Protein AF-A0A4Y2CSZ2-F1 (afdb_monomer_lite)

pLDDT: mean 73.92, std 18.55, range [36.75, 96.88]

Organism: Araneus ventricosus (NCBI:txid182803)

Sequence (122 aa):
MCRVAVKWPSPNKKSGFSSQNEIWKNKLHGIRRVSAMYSNYQFMMRDPNAPKVSKALYVRFGRQFLGEDTPAEFLIGSQPELDSNRINIVRRVFRRAQRIARSKNRRSVIDSDVLLAMPPQT

Radius of gyration: 20.26 Å; chains: 1; bounding box: 27×70×51 Å

Secondary structure (DSSP, 8-state):
-------PPP---TTSHHHHHHHHHHHHHHHHHHHHHHHHHHHH---TTSPBPPHHHHHHHHHHHHTTTS-GGG--SS-----HHHHHHHHHHHHHHHHHHHHTT-SB--HHHHHHHSPP--

Structure (mmCIF, N/CA/C/O backbone):
data_AF-A0A4Y2CSZ2-F1
#
_entry.id   AF-A0A4Y2CSZ2-F1
#
loop_
_atom_site.group_PDB
_atom_site.id
_atom_site.type_symbol
_atom_site.label_atom_id
_atom_site.label_alt_id
_atom_site.label_comp_id
_atom_site.label_asym_id
_atom_site.label_entity_id
_atom_site.label_seq_id
_atom_site.pdbx_PDB_ins_code
_atom_site.Cartn_x
_atom_site.Cartn_y
_atom_site.Cartn_z
_atom_site.occupancy
_atom_site.B_iso_or_equiv
_atom_site.auth_seq_id
_atom_site.auth_comp_id
_atom_site.auth_asym_id
_atom_site.auth_atom_id
_atom_site.pdbx_PDB_model_num
ATOM 1 N N . MET A 1 1 ? 3.735 -54.822 -14.404 1.00 44.03 1 MET A N 1
ATOM 2 C CA . MET A 1 1 ? 3.838 -53.396 -14.017 1.00 44.03 1 MET A CA 1
ATOM 3 C C . MET A 1 1 ? 4.739 -52.689 -15.025 1.00 44.03 1 MET A C 1
ATOM 5 O O . MET A 1 1 ? 5.938 -52.930 -15.020 1.00 44.03 1 MET A O 1
ATOM 9 N N . CYS A 1 2 ? 4.176 -51.905 -15.947 1.00 38.69 2 CYS A N 1
ATOM 10 C CA . CYS A 1 2 ? 4.924 -51.269 -17.039 1.00 38.69 2 CYS A CA 1
ATOM 11 C C . CYS A 1 2 ? 5.399 -49.865 -16.625 1.00 38.69 2 CYS A C 1
ATOM 13 O O . CYS A 1 2 ? 4.578 -49.009 -16.305 1.00 38.69 2 CYS A O 1
ATOM 15 N N . ARG A 1 3 ? 6.717 -49.619 -16.631 1.00 44.12 3 ARG A N 1
ATOM 16 C CA . ARG A 1 3 ? 7.296 -48.272 -16.487 1.00 44.12 3 ARG A CA 1
ATOM 17 C C . ARG A 1 3 ? 7.237 -47.566 -17.842 1.00 44.12 3 ARG A C 1
ATOM 19 O O . ARG A 1 3 ? 7.928 -47.969 -18.772 1.00 44.12 3 ARG A O 1
ATOM 26 N N . VAL A 1 4 ? 6.424 -46.519 -17.951 1.00 44.00 4 VAL A N 1
ATOM 27 C CA . VAL A 1 4 ? 6.397 -45.636 -19.124 1.00 44.00 4 VAL A CA 1
ATOM 28 C C . VAL A 1 4 ? 7.619 -44.719 -19.048 1.00 44.00 4 VAL A C 1
ATOM 30 O O . VAL A 1 4 ? 7.715 -43.871 -18.163 1.00 44.00 4 VAL A O 1
ATOM 33 N N . ALA A 1 5 ? 8.583 -44.917 -19.947 1.00 46.94 5 ALA A N 1
ATOM 34 C CA . ALA A 1 5 ? 9.736 -44.038 -20.080 1.00 46.94 5 ALA A CA 1
ATOM 35 C C . ALA A 1 5 ? 9.294 -42.718 -20.731 1.00 46.94 5 ALA A C 1
ATOM 37 O O . ALA A 1 5 ? 8.952 -42.677 -21.912 1.00 46.94 5 ALA A O 1
ATOM 38 N N . VAL A 1 6 ? 9.293 -41.632 -19.955 1.00 45.38 6 VAL A N 1
ATOM 39 C CA . VAL A 1 6 ? 9.046 -40.281 -20.468 1.00 45.38 6 VAL A CA 1
ATOM 40 C C . VAL A 1 6 ? 10.280 -39.848 -21.258 1.00 45.38 6 VAL A C 1
ATOM 42 O O . VAL A 1 6 ? 11.333 -39.554 -20.691 1.00 45.38 6 VAL A O 1
ATOM 45 N N . LYS A 1 7 ? 10.168 -39.857 -22.587 1.00 40.56 7 LYS A N 1
ATOM 46 C CA . LYS A 1 7 ? 11.204 -39.358 -23.492 1.00 40.56 7 LYS A CA 1
ATOM 47 C C . LYS A 1 7 ? 11.228 -37.832 -23.406 1.00 40.56 7 LYS A C 1
ATOM 49 O O . LYS A 1 7 ? 10.326 -37.167 -23.908 1.00 40.56 7 LYS A O 1
ATOM 54 N N . TRP A 1 8 ? 12.251 -37.285 -22.756 1.00 36.75 8 TRP A N 1
ATOM 55 C CA . TRP A 1 8 ? 12.486 -35.843 -22.722 1.00 36.75 8 TRP A CA 1
ATOM 56 C C . TRP A 1 8 ? 12.784 -35.325 -24.138 1.00 36.75 8 TRP A C 1
ATOM 58 O O . TRP A 1 8 ? 13.622 -35.913 -24.831 1.00 36.75 8 TRP A O 1
ATOM 68 N N . PRO A 1 9 ? 12.129 -34.245 -24.598 1.00 40.00 9 PRO A N 1
ATOM 69 C CA . PRO A 1 9 ? 12.468 -33.637 -25.875 1.00 40.00 9 PRO A CA 1
ATOM 70 C C . PRO A 1 9 ? 13.874 -33.024 -25.806 1.00 40.00 9 PRO A C 1
ATOM 72 O O . PRO A 1 9 ? 14.203 -32.270 -24.891 1.00 40.00 9 PRO A O 1
ATOM 75 N N . SER A 1 10 ? 14.705 -33.372 -26.789 1.00 40.56 10 SER A N 1
ATOM 76 C CA . SER A 1 10 ? 16.046 -32.812 -26.974 1.00 40.56 10 SER A CA 1
ATOM 77 C C . SER A 1 10 ? 15.942 -31.312 -27.294 1.00 40.56 10 SER A C 1
ATOM 79 O O . SER A 1 10 ? 15.157 -30.941 -28.174 1.00 40.56 10 SER A O 1
ATOM 81 N N . PRO A 1 11 ? 16.688 -30.426 -26.608 1.00 45.94 11 PRO A N 1
ATOM 82 C CA . PRO A 1 11 ? 16.551 -28.993 -26.795 1.00 45.94 11 PRO A CA 1
ATOM 83 C C . PRO A 1 11 ? 17.312 -28.573 -28.052 1.00 45.94 11 PRO A C 1
ATOM 85 O O . PRO A 1 11 ? 18.488 -28.224 -27.997 1.00 45.94 11 PRO A O 1
ATOM 88 N N . ASN A 1 12 ? 16.638 -28.577 -29.200 1.00 45.53 12 ASN A N 1
ATOM 89 C CA . ASN A 1 12 ? 17.162 -27.912 -30.384 1.00 45.53 12 ASN A CA 1
ATOM 90 C C . ASN A 1 12 ? 16.079 -27.073 -31.065 1.00 45.53 12 ASN A C 1
ATOM 92 O O . ASN A 1 12 ? 15.286 -27.587 -31.849 1.00 45.53 12 ASN A O 1
ATOM 96 N N . LYS A 1 13 ? 16.046 -25.782 -30.706 1.00 43.28 13 LYS A N 1
ATOM 97 C CA . LYS A 1 13 ? 15.665 -24.628 -31.544 1.00 43.28 13 LYS A CA 1
ATOM 98 C C . LYS A 1 13 ? 15.874 -23.341 -30.734 1.00 43.28 13 LYS A C 1
ATOM 100 O O . LYS A 1 13 ? 15.038 -22.908 -29.945 1.00 43.28 13 LYS A O 1
ATOM 105 N N . LYS A 1 14 ? 17.068 -22.768 -30.903 1.00 48.38 14 LYS A N 1
ATOM 106 C CA . LYS A 1 14 ? 17.504 -21.478 -30.359 1.00 48.38 14 LYS A CA 1
ATOM 107 C C . LYS A 1 14 ? 16.887 -20.342 -31.187 1.00 48.38 14 LYS A C 1
ATOM 109 O O . LYS A 1 14 ? 17.457 -19.981 -32.205 1.00 48.38 14 LYS A O 1
ATOM 114 N N . SER A 1 15 ? 15.749 -19.792 -30.767 1.00 45.97 15 SER A N 1
ATOM 115 C CA . SER A 1 15 ? 15.350 -18.418 -31.152 1.00 45.97 15 SER A CA 1
ATOM 116 C C . SER A 1 15 ? 14.159 -17.844 -30.368 1.00 45.97 15 SER A C 1
ATOM 118 O O . SER A 1 15 ? 13.998 -16.633 -30.359 1.00 45.97 15 SER A O 1
ATOM 120 N N . GLY A 1 16 ? 13.373 -18.657 -29.644 1.00 43.66 16 GLY A N 1
ATOM 121 C CA . GLY A 1 16 ? 12.238 -18.176 -28.823 1.00 43.66 16 GLY A CA 1
ATOM 122 C C . GLY A 1 16 ? 12.377 -18.347 -27.299 1.00 43.66 16 GLY A C 1
ATOM 123 O O . GLY A 1 16 ? 11.533 -17.880 -26.546 1.00 43.66 16 GLY A O 1
ATOM 124 N N . PHE A 1 17 ? 13.433 -19.020 -26.826 1.00 42.59 17 PHE A N 1
ATOM 125 C CA . PHE A 1 17 ? 13.622 -19.380 -25.406 1.00 42.59 17 PHE A CA 1
ATOM 126 C C . PHE A 1 17 ? 14.407 -18.336 -24.586 1.00 42.59 17 PHE A C 1
ATOM 128 O O . PHE A 1 17 ? 14.436 -18.401 -23.357 1.00 42.59 17 PHE A O 1
ATOM 135 N N . SER A 1 18 ? 15.071 -17.391 -25.262 1.00 50.84 18 SER A N 1
ATOM 136 C CA . SER A 1 18 ? 15.941 -16.392 -24.624 1.00 50.84 18 SER A CA 1
ATOM 137 C C . SER A 1 18 ? 15.132 -15.328 -23.883 1.00 50.84 18 SER A C 1
ATOM 139 O O . SER A 1 18 ? 15.415 -15.051 -22.719 1.00 50.84 18 SER A O 1
ATOM 141 N N . SER A 1 19 ? 14.066 -14.817 -24.511 1.00 54.75 19 SER A N 1
ATOM 142 C CA . SER A 1 19 ? 13.235 -13.746 -23.950 1.00 54.75 19 SER A CA 1
ATOM 143 C C . SER A 1 19 ? 12.484 -14.194 -22.699 1.00 54.75 19 SER A C 1
ATOM 145 O O . SER A 1 19 ? 12.527 -13.510 -21.683 1.00 54.75 19 SER A O 1
ATOM 147 N N . GLN A 1 20 ? 11.865 -15.381 -22.707 1.00 55.47 20 GLN A N 1
ATOM 148 C CA . GLN A 1 20 ? 11.173 -15.897 -21.522 1.00 55.47 20 GLN A CA 1
ATOM 149 C C . GLN A 1 20 ? 12.140 -16.090 -20.349 1.00 55.47 20 GLN A C 1
ATOM 151 O O . GLN A 1 20 ? 11.854 -15.624 -19.249 1.00 55.47 20 GLN A O 1
ATOM 156 N N . ASN A 1 21 ? 13.308 -16.705 -20.562 1.00 59.34 21 ASN A N 1
ATOM 157 C CA . ASN A 1 21 ? 14.299 -16.890 -19.497 1.00 59.34 21 ASN A CA 1
ATOM 158 C C . ASN A 1 21 ? 14.813 -15.562 -18.921 1.00 59.34 21 ASN A C 1
ATOM 160 O O . ASN A 1 21 ? 15.027 -15.472 -17.711 1.00 59.34 21 ASN A O 1
ATOM 164 N N . GLU A 1 22 ? 14.997 -14.532 -19.745 1.00 55.19 22 GLU A N 1
ATOM 165 C CA . GLU A 1 22 ? 15.343 -13.186 -19.275 1.00 55.19 22 GLU A CA 1
ATOM 166 C C . GLU A 1 22 ? 14.197 -12.531 -18.503 1.00 55.19 22 GLU A C 1
ATOM 168 O O . GLU A 1 22 ? 14.433 -11.976 -17.432 1.00 55.19 22 GLU A O 1
ATOM 173 N N . ILE A 1 23 ? 12.951 -12.672 -18.959 1.00 59.19 23 ILE A N 1
ATOM 174 C CA . ILE A 1 23 ? 11.762 -12.176 -18.250 1.00 59.19 23 ILE A CA 1
ATOM 175 C C . ILE A 1 23 ? 11.648 -12.827 -16.865 1.00 59.19 23 ILE A C 1
ATOM 177 O O . ILE A 1 23 ? 11.466 -12.125 -15.868 1.00 59.19 23 ILE A O 1
ATOM 181 N N . TRP A 1 24 ? 11.816 -14.150 -16.764 1.00 58.47 24 TRP A N 1
ATOM 182 C CA . TRP A 1 24 ? 11.797 -14.865 -15.483 1.00 58.47 24 TRP A CA 1
ATOM 183 C C . TRP A 1 24 ? 12.939 -14.422 -14.561 1.00 58.47 24 TRP A C 1
ATOM 185 O O . TRP A 1 24 ? 12.704 -14.166 -13.377 1.00 58.47 24 TRP A O 1
ATOM 195 N N . LYS A 1 25 ? 14.160 -14.266 -15.088 1.00 58.53 25 LYS A N 1
ATOM 196 C CA . LYS A 1 25 ? 15.314 -13.764 -14.323 1.00 58.53 25 LYS A CA 1
ATOM 197 C C . LYS A 1 25 ? 15.091 -12.334 -13.830 1.00 58.53 25 LYS A C 1
ATOM 199 O O . LYS A 1 25 ? 15.283 -12.076 -12.644 1.00 58.53 25 LYS A O 1
ATOM 204 N N . ASN A 1 26 ? 14.626 -11.432 -14.689 1.00 59.91 26 ASN A N 1
ATOM 205 C CA . ASN A 1 26 ? 14.360 -10.033 -14.346 1.00 59.91 26 ASN A CA 1
ATOM 206 C C . ASN A 1 26 ? 13.244 -9.916 -13.298 1.00 59.91 26 ASN A C 1
ATOM 208 O O . ASN A 1 26 ? 13.380 -9.180 -12.319 1.00 59.91 26 ASN A O 1
ATOM 212 N N . LYS A 1 27 ? 12.186 -10.726 -13.426 1.00 59.69 27 LYS A N 1
ATOM 213 C CA . LYS A 1 27 ? 11.096 -10.808 -12.444 1.00 59.69 27 LYS A CA 1
ATOM 214 C C . LYS A 1 27 ? 11.590 -11.306 -11.082 1.00 59.69 27 LYS A C 1
ATOM 216 O O . LYS A 1 27 ? 11.237 -10.735 -10.050 1.00 59.69 27 LYS A O 1
ATOM 221 N N . LEU A 1 28 ? 12.452 -12.326 -11.064 1.00 61.91 28 LEU A N 1
ATOM 222 C CA . LEU A 1 28 ? 13.092 -12.826 -9.841 1.00 61.91 28 LEU A CA 1
ATOM 223 C C . LEU A 1 28 ? 14.047 -11.798 -9.218 1.00 61.91 28 LEU A C 1
ATOM 225 O O . LEU A 1 28 ? 14.095 -11.678 -7.991 1.00 61.91 28 LEU A O 1
ATOM 229 N N . HIS A 1 29 ? 14.780 -11.038 -10.034 1.00 67.12 29 HIS A N 1
ATOM 230 C CA . HIS A 1 29 ? 15.671 -9.978 -9.564 1.00 67.12 29 HIS A CA 1
ATOM 231 C C . HIS A 1 29 ? 14.910 -8.837 -8.880 1.00 67.12 29 HIS A C 1
ATOM 233 O O . HIS A 1 29 ? 15.317 -8.434 -7.789 1.00 67.12 29 HIS A O 1
ATOM 239 N N . GLY A 1 30 ? 13.785 -8.382 -9.441 1.00 65.88 30 GLY A N 1
ATOM 240 C CA . GLY A 1 30 ? 12.933 -7.375 -8.795 1.00 65.88 30 GLY A CA 1
ATOM 241 C C . GLY A 1 30 ? 12.356 -7.861 -7.459 1.00 65.88 30 GLY A C 1
ATOM 242 O O . GLY A 1 30 ? 12.528 -7.237 -6.410 1.00 65.88 30 GLY A O 1
ATOM 243 N N . ILE A 1 31 ? 11.797 -9.081 -7.436 1.00 67.94 31 ILE A N 1
ATOM 244 C CA . ILE A 1 31 ? 11.290 -9.697 -6.194 1.00 67.94 31 ILE A CA 1
ATOM 245 C C . ILE A 1 31 ? 12.381 -9.757 -5.117 1.00 67.94 31 ILE A C 1
ATOM 247 O O . ILE A 1 31 ? 12.126 -9.415 -3.959 1.00 67.94 31 ILE A O 1
ATOM 251 N N . ARG A 1 32 ? 13.601 -10.172 -5.478 1.00 74.31 32 ARG A N 1
ATOM 252 C CA . ARG A 1 32 ? 14.739 -10.223 -4.549 1.00 74.31 32 ARG A CA 1
ATOM 253 C C . ARG A 1 32 ? 15.109 -8.838 -4.020 1.00 74.31 32 ARG A C 1
ATOM 255 O O . ARG A 1 32 ? 15.355 -8.707 -2.821 1.00 74.31 32 ARG A O 1
ATOM 262 N N . ARG A 1 33 ? 15.097 -7.816 -4.877 1.00 76.00 33 ARG A N 1
ATOM 263 C CA . ARG A 1 33 ? 15.467 -6.440 -4.529 1.00 76.00 33 ARG A CA 1
ATOM 264 C C . ARG A 1 33 ? 14.477 -5.815 -3.539 1.00 76.00 33 ARG A C 1
ATOM 266 O O . ARG A 1 33 ? 14.881 -5.409 -2.449 1.00 76.00 33 ARG A O 1
ATOM 273 N N . VAL A 1 34 ? 13.175 -5.849 -3.829 1.00 80.69 34 VAL A N 1
ATOM 274 C CA . VAL A 1 34 ? 12.141 -5.315 -2.916 1.00 80.69 34 VAL A CA 1
ATOM 275 C C . VAL A 1 34 ? 12.009 -6.168 -1.650 1.00 80.69 34 VAL A C 1
ATOM 277 O O . VAL A 1 34 ? 11.784 -5.644 -0.557 1.00 80.69 34 VAL A O 1
ATOM 280 N N . SER A 1 35 ? 12.218 -7.484 -1.746 1.00 83.69 35 SER A N 1
ATOM 281 C CA . SER A 1 35 ? 12.286 -8.346 -0.561 1.00 83.69 35 SER A CA 1
ATOM 282 C C . SER A 1 35 ? 13.441 -7.958 0.370 1.00 83.69 35 SER A C 1
ATOM 284 O O . SER A 1 35 ? 13.269 -8.023 1.586 1.00 83.69 35 SER A O 1
ATOM 286 N N . ALA A 1 36 ? 14.603 -7.567 -0.160 1.00 83.88 36 ALA A N 1
ATOM 287 C CA . ALA A 1 36 ? 15.718 -7.086 0.658 1.00 83.88 36 ALA A CA 1
ATOM 288 C C . ALA A 1 36 ? 15.382 -5.745 1.334 1.00 83.88 36 ALA A C 1
ATOM 290 O O . ALA A 1 36 ? 15.666 -5.555 2.520 1.00 83.88 36 ALA A O 1
ATOM 291 N N . MET A 1 37 ? 14.688 -4.850 0.620 1.00 85.06 37 MET A N 1
ATOM 292 C CA . MET A 1 37 ? 14.176 -3.599 1.192 1.00 85.06 37 MET A CA 1
ATOM 293 C C . MET A 1 37 ? 13.212 -3.844 2.358 1.00 85.06 37 MET A C 1
ATOM 295 O O . MET A 1 37 ? 13.290 -3.138 3.361 1.00 85.06 37 MET A O 1
ATOM 299 N N . TYR A 1 38 ? 12.343 -4.858 2.266 1.00 86.38 38 TYR A N 1
ATOM 300 C CA . TYR A 1 38 ? 11.435 -5.222 3.357 1.00 86.38 38 TYR A CA 1
ATOM 301 C C . TYR A 1 38 ? 12.188 -5.623 4.631 1.00 86.38 38 TYR A C 1
ATOM 303 O O . TYR A 1 38 ? 11.842 -5.154 5.714 1.00 86.38 38 TYR A O 1
ATOM 311 N N . SER A 1 39 ? 13.230 -6.453 4.519 1.00 85.94 39 SER A N 1
ATOM 312 C CA . SER A 1 39 ? 14.040 -6.852 5.677 1.00 85.94 39 SER A CA 1
ATOM 313 C C . SER A 1 39 ? 14.697 -5.643 6.350 1.00 85.94 39 SER A C 1
ATOM 315 O O . SER A 1 39 ? 14.653 -5.514 7.573 1.00 85.94 39 SER A O 1
ATOM 317 N N . ASN A 1 40 ? 15.236 -4.714 5.554 1.00 84.56 40 ASN A N 1
ATOM 318 C CA . ASN A 1 40 ? 15.796 -3.458 6.056 1.00 84.56 40 ASN A CA 1
ATOM 319 C C . ASN A 1 40 ? 14.717 -2.587 6.731 1.00 84.56 40 ASN A C 1
ATOM 321 O O . ASN A 1 40 ? 14.924 -2.080 7.831 1.00 84.56 40 ASN A O 1
ATOM 325 N N . TYR A 1 41 ? 13.538 -2.471 6.117 1.00 83.94 41 TYR A N 1
ATOM 326 C CA . TYR A 1 41 ? 12.403 -1.747 6.685 1.00 83.94 41 TYR A CA 1
ATOM 327 C C . TYR A 1 41 ? 11.966 -2.326 8.040 1.00 83.94 41 TYR A C 1
ATOM 329 O O . TYR A 1 41 ? 11.806 -1.565 8.989 1.00 83.94 41 TYR A O 1
ATOM 337 N N . GLN A 1 42 ? 11.829 -3.649 8.165 1.00 83.62 42 GLN A N 1
ATOM 338 C CA . GLN A 1 42 ? 11.479 -4.300 9.434 1.00 83.62 42 GLN A CA 1
ATOM 339 C C . GLN A 1 42 ? 12.529 -4.040 10.520 1.00 83.62 42 GLN A C 1
ATOM 341 O O . GLN A 1 42 ? 12.171 -3.706 11.644 1.00 83.62 42 GLN A O 1
ATOM 346 N N . PHE A 1 43 ? 13.820 -4.118 10.181 1.00 77.81 43 PHE A N 1
ATOM 347 C CA . PHE A 1 43 ? 14.900 -3.826 11.127 1.00 77.81 43 PHE A CA 1
ATOM 348 C C . PHE A 1 43 ? 14.853 -2.386 11.659 1.00 77.81 43 PHE A C 1
ATOM 350 O O . PHE A 1 43 ? 15.130 -2.156 12.836 1.00 77.81 43 PHE A O 1
ATOM 357 N N . MET A 1 44 ? 14.494 -1.419 10.809 1.00 75.56 44 MET A N 1
ATOM 358 C CA . MET A 1 44 ? 14.355 -0.015 11.206 1.00 75.56 44 MET A CA 1
ATOM 359 C C . MET A 1 44 ? 13.088 0.255 12.032 1.00 75.56 44 MET A C 1
ATOM 361 O O . MET A 1 44 ? 13.055 1.207 12.808 1.00 75.56 44 MET A O 1
ATOM 365 N N . MET A 1 45 ? 12.042 -0.555 11.868 1.00 73.19 45 MET A N 1
ATOM 366 C CA . MET A 1 45 ? 10.744 -0.374 12.522 1.00 73.19 45 MET A CA 1
ATOM 367 C C . MET A 1 45 ? 10.637 -1.287 13.747 1.00 73.19 45 MET A C 1
ATOM 369 O O . MET A 1 45 ? 9.869 -2.243 13.764 1.00 73.19 45 MET A O 1
ATOM 373 N N . ARG A 1 46 ? 11.435 -0.978 14.776 1.00 69.62 46 ARG A N 1
ATOM 374 C CA . ARG A 1 46 ? 11.565 -1.786 16.002 1.00 69.62 46 ARG A CA 1
ATOM 375 C C . ARG A 1 46 ? 10.421 -1.658 17.004 1.00 69.62 46 ARG A C 1
ATOM 377 O O . ARG A 1 46 ? 10.464 -2.353 18.009 1.00 69.62 46 ARG A O 1
ATOM 384 N N . ASP A 1 47 ? 9.446 -0.780 16.782 1.00 80.25 47 ASP A N 1
ATOM 385 C CA . ASP A 1 47 ? 8.329 -0.617 17.717 1.00 80.25 47 ASP A CA 1
ATOM 386 C C . ASP A 1 47 ? 7.450 -1.885 17.713 1.00 80.25 47 ASP A C 1
ATOM 388 O O . ASP A 1 47 ? 6.750 -2.130 16.724 1.00 80.25 47 ASP A O 1
ATOM 392 N N . PRO A 1 48 ? 7.457 -2.696 18.790 1.00 79.06 48 PRO A N 1
ATOM 393 C CA . PRO A 1 48 ? 6.677 -3.929 18.845 1.00 79.06 48 PRO A CA 1
ATOM 394 C C . PRO A 1 48 ? 5.165 -3.666 18.914 1.00 79.06 48 PRO A C 1
ATOM 396 O O . PRO A 1 48 ? 4.378 -4.564 18.610 1.00 79.06 48 PRO A O 1
ATOM 399 N N . ASN A 1 49 ? 4.756 -2.446 19.279 1.00 83.75 49 ASN A N 1
ATOM 400 C CA . ASN A 1 49 ? 3.359 -2.031 19.366 1.00 83.75 49 ASN A CA 1
ATOM 401 C C . ASN A 1 49 ? 2.849 -1.404 18.061 1.00 83.75 49 ASN A C 1
ATOM 403 O O . ASN A 1 49 ? 1.651 -1.135 17.927 1.00 83.75 49 ASN A O 1
ATOM 407 N N . ALA A 1 50 ? 3.725 -1.170 17.079 1.00 86.69 50 ALA A N 1
ATOM 408 C CA . ALA A 1 50 ? 3.307 -0.669 15.782 1.00 86.69 50 ALA A CA 1
ATOM 409 C C . ALA A 1 50 ? 2.532 -1.749 15.000 1.00 86.69 50 ALA A C 1
ATOM 411 O O . ALA A 1 50 ? 2.900 -2.928 15.023 1.00 86.69 50 ALA A O 1
ATOM 412 N N . PRO A 1 51 ? 1.484 -1.371 14.241 1.00 93.69 51 PRO A N 1
ATOM 413 C CA . PRO A 1 51 ? 0.790 -2.312 13.370 1.00 93.69 51 PRO A CA 1
ATOM 414 C C . PRO A 1 51 ? 1.754 -2.994 12.394 1.00 93.69 51 PRO A C 1
ATOM 416 O O . PRO A 1 51 ? 2.560 -2.338 11.730 1.00 93.69 51 PRO A O 1
ATOM 419 N N . LYS A 1 52 ? 1.672 -4.321 12.279 1.00 93.44 52 LYS A N 1
ATOM 420 C CA . LYS A 1 52 ? 2.575 -5.106 11.428 1.00 93.44 52 LYS A CA 1
ATOM 421 C C . LYS A 1 52 ? 2.286 -4.861 9.946 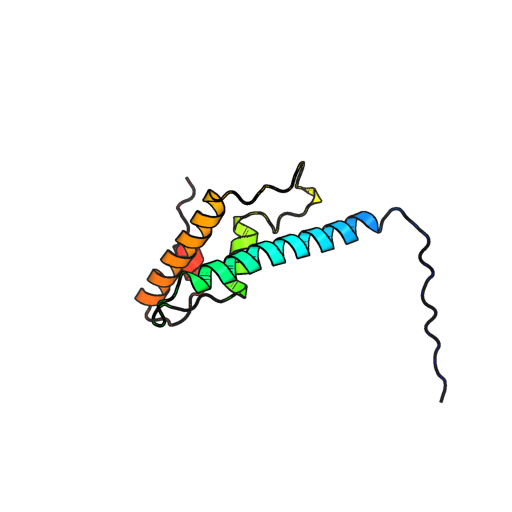1.00 93.44 52 LYS A C 1
ATOM 423 O O . LYS A 1 52 ? 1.135 -4.918 9.515 1.00 93.44 52 LYS A O 1
ATOM 428 N N . VAL A 1 53 ? 3.341 -4.652 9.160 1.00 93.62 53 VAL A N 1
ATOM 429 C CA . VAL A 1 53 ? 3.290 -4.655 7.689 1.00 93.62 53 VAL A CA 1
ATOM 430 C C . VAL A 1 53 ? 3.715 -6.034 7.212 1.00 93.62 53 VAL A C 1
ATOM 432 O O . VAL A 1 53 ? 4.810 -6.476 7.544 1.00 93.62 53 VAL A O 1
ATOM 435 N N . SER A 1 54 ? 2.875 -6.723 6.439 1.00 93.50 54 SER A N 1
ATOM 436 C CA . SER A 1 54 ? 3.244 -8.033 5.901 1.00 93.50 54 SER A CA 1
ATOM 437 C C . SER A 1 54 ? 4.242 -7.903 4.746 1.00 93.50 54 SER A C 1
ATOM 439 O O . SER A 1 54 ? 4.185 -6.962 3.949 1.00 93.50 54 SER A O 1
ATOM 441 N N . LYS A 1 55 ? 5.129 -8.896 4.608 1.00 92.06 55 LYS A N 1
ATOM 442 C CA . LYS A 1 55 ? 6.078 -8.973 3.487 1.00 92.06 55 LYS A CA 1
ATOM 443 C C . LYS A 1 55 ? 5.368 -8.945 2.137 1.00 92.06 55 LYS A C 1
ATOM 445 O O . LYS A 1 55 ? 5.812 -8.254 1.228 1.00 92.06 55 LYS A O 1
ATOM 450 N N . ALA A 1 56 ? 4.259 -9.673 2.018 1.00 89.62 56 ALA A N 1
ATOM 451 C CA . ALA A 1 56 ? 3.477 -9.726 0.789 1.00 89.62 56 ALA A CA 1
ATOM 452 C C . ALA A 1 56 ? 2.941 -8.341 0.402 1.00 89.62 56 ALA A C 1
ATOM 454 O O . ALA A 1 56 ? 3.106 -7.933 -0.742 1.00 89.62 56 ALA A O 1
ATOM 455 N N . LEU A 1 57 ? 2.371 -7.596 1.356 1.00 92.38 57 LEU A N 1
ATOM 456 C CA . LEU A 1 57 ? 1.876 -6.241 1.114 1.00 92.38 57 LEU A CA 1
ATOM 457 C C . LEU A 1 57 ? 3.007 -5.300 0.680 1.00 92.38 57 LEU A C 1
ATOM 459 O O . LEU A 1 57 ? 2.871 -4.596 -0.318 1.00 92.38 57 LEU A O 1
ATOM 463 N N . TYR A 1 58 ? 4.139 -5.335 1.388 1.00 91.12 58 TYR A N 1
ATOM 464 C CA . TYR A 1 58 ? 5.300 -4.508 1.063 1.00 91.12 58 TYR A CA 1
ATOM 465 C C . TYR A 1 58 ? 5.863 -4.813 -0.325 1.00 91.12 58 TYR A C 1
ATOM 467 O O . TYR A 1 58 ? 6.154 -3.895 -1.085 1.00 91.12 58 TYR A O 1
ATOM 475 N N . VAL A 1 59 ? 6.001 -6.096 -0.672 1.00 87.75 59 VAL A N 1
ATOM 476 C CA . VAL A 1 59 ? 6.538 -6.513 -1.972 1.00 87.75 59 VAL A CA 1
ATOM 477 C C . VAL A 1 59 ? 5.578 -6.166 -3.103 1.00 87.75 59 VAL A C 1
ATOM 479 O O . VAL A 1 59 ? 6.030 -5.616 -4.100 1.00 87.75 59 VAL A O 1
ATOM 482 N N . ARG A 1 60 ? 4.271 -6.429 -2.961 1.00 87.94 60 ARG A N 1
ATOM 483 C CA . ARG A 1 60 ? 3.278 -6.062 -3.987 1.00 87.94 60 ARG A CA 1
ATOM 484 C C . ARG A 1 60 ? 3.298 -4.561 -4.254 1.00 87.94 60 ARG A C 1
ATOM 486 O O . ARG A 1 60 ? 3.510 -4.142 -5.384 1.00 87.94 60 ARG A O 1
ATOM 493 N N . PHE A 1 61 ? 3.144 -3.765 -3.199 1.00 88.12 61 PHE A N 1
ATOM 494 C CA . PHE A 1 61 ? 3.083 -2.317 -3.336 1.00 88.12 61 PHE A CA 1
ATOM 495 C C . PHE A 1 61 ? 4.420 -1.727 -3.804 1.00 88.12 61 PHE A C 1
ATOM 497 O O . PHE A 1 61 ? 4.453 -0.882 -4.691 1.00 88.12 61 PHE A O 1
ATOM 504 N N . GLY A 1 62 ? 5.539 -2.194 -3.242 1.00 85.94 62 GLY A N 1
ATOM 505 C CA . GLY A 1 62 ? 6.873 -1.750 -3.634 1.00 85.94 62 GLY A CA 1
ATOM 506 C C . GLY A 1 62 ? 7.158 -2.020 -5.110 1.00 85.94 62 GLY A C 1
ATOM 507 O O . GLY A 1 62 ? 7.659 -1.135 -5.794 1.00 85.94 62 GLY A O 1
ATOM 508 N N . ARG A 1 63 ? 6.780 -3.194 -5.631 1.00 84.19 63 ARG A N 1
ATOM 509 C CA . ARG A 1 63 ? 6.975 -3.527 -7.050 1.00 84.19 63 ARG A CA 1
ATOM 510 C C . ARG A 1 63 ? 6.117 -2.662 -7.971 1.00 84.19 63 ARG A C 1
ATOM 512 O O . ARG A 1 63 ?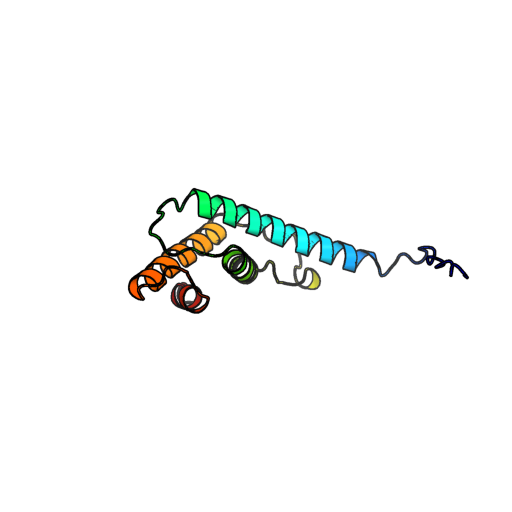 6.649 -2.124 -8.940 1.00 84.19 63 ARG A O 1
ATOM 519 N N . GLN A 1 64 ? 4.848 -2.445 -7.625 1.00 81.94 64 GLN A N 1
ATOM 520 C CA . GLN A 1 64 ? 3.964 -1.546 -8.372 1.00 81.94 64 GLN A CA 1
ATOM 521 C C . GLN A 1 64 ? 4.482 -0.102 -8.370 1.00 81.94 64 GLN A C 1
ATOM 523 O O . GLN A 1 64 ? 4.591 0.518 -9.422 1.00 81.94 64 GLN A O 1
ATOM 528 N N . PHE A 1 65 ? 4.861 0.425 -7.204 1.00 80.56 65 PHE A N 1
ATOM 529 C CA . PHE A 1 65 ? 5.305 1.813 -7.057 1.00 80.56 65 PHE A CA 1
ATOM 530 C C . PHE A 1 65 ? 6.653 2.093 -7.741 1.00 80.56 65 PHE A C 1
ATOM 532 O O . PHE A 1 65 ? 6.881 3.174 -8.286 1.00 80.56 65 PHE A O 1
ATOM 539 N N . LEU A 1 66 ? 7.569 1.124 -7.709 1.00 78.00 66 LEU A N 1
ATOM 540 C CA . LEU A 1 66 ? 8.906 1.269 -8.288 1.00 78.00 66 LEU A CA 1
ATOM 541 C C . LEU A 1 66 ? 8.940 0.950 -9.791 1.00 78.00 66 LEU A C 1
ATOM 543 O O . LEU A 1 66 ? 9.942 1.246 -10.443 1.00 78.00 66 LEU A O 1
ATOM 547 N N . GLY A 1 67 ? 7.845 0.431 -10.356 1.00 71.88 67 GLY A N 1
ATOM 548 C CA . GLY A 1 67 ? 7.781 0.009 -11.756 1.00 71.88 67 GLY A CA 1
ATOM 549 C C . GLY A 1 67 ? 8.490 -1.324 -12.017 1.00 71.88 67 GLY A C 1
ATOM 550 O O . GLY A 1 67 ? 8.881 -1.600 -13.143 1.00 71.88 67 GLY A O 1
ATOM 551 N N . GLU A 1 68 ? 8.667 -2.164 -10.991 1.00 69.56 68 GLU A N 1
ATOM 552 C CA . GLU A 1 68 ? 9.257 -3.508 -11.132 1.00 69.56 68 GLU A CA 1
ATOM 553 C C . GLU A 1 68 ? 8.237 -4.584 -11.557 1.00 69.56 68 GLU A C 1
ATOM 555 O O . GLU A 1 68 ? 8.583 -5.759 -11.723 1.00 69.56 68 GLU A O 1
ATOM 560 N N . ASP A 1 69 ? 6.964 -4.208 -11.688 1.00 64.94 69 ASP A N 1
ATOM 561 C CA . ASP A 1 69 ? 5.937 -5.007 -12.366 1.00 64.94 69 ASP A CA 1
ATOM 562 C C . ASP A 1 69 ? 5.790 -4.646 -13.853 1.00 64.94 6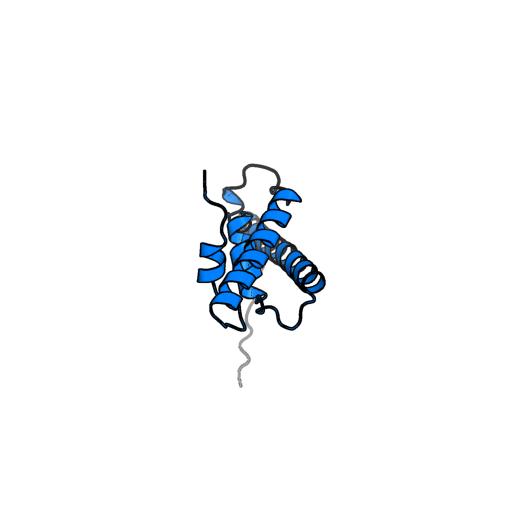9 ASP A C 1
ATOM 564 O O . ASP A 1 69 ? 5.079 -5.346 -14.575 1.00 64.94 69 ASP A O 1
ATOM 568 N N . THR A 1 70 ? 6.486 -3.608 -14.333 1.00 60.53 70 THR A N 1
ATOM 569 C CA . THR A 1 70 ? 6.500 -3.249 -15.754 1.00 60.53 70 THR A CA 1
ATOM 570 C C . THR A 1 70 ? 7.235 -4.340 -16.543 1.00 60.53 70 THR A C 1
ATOM 572 O O . THR A 1 70 ? 8.375 -4.672 -16.195 1.00 60.53 70 THR A O 1
ATOM 575 N N . PRO A 1 71 ? 6.618 -4.931 -17.587 1.00 59.75 71 PRO A N 1
ATOM 576 C CA . PRO A 1 71 ? 7.283 -5.935 -18.406 1.00 59.75 71 PRO A CA 1
ATOM 577 C C . PRO A 1 71 ? 8.577 -5.373 -18.993 1.00 59.75 71 PRO A C 1
ATOM 579 O O . PRO A 1 71 ? 8.614 -4.224 -19.433 1.00 59.75 71 PRO A O 1
ATOM 582 N N . ALA A 1 72 ? 9.630 -6.195 -19.024 1.00 56.66 72 ALA A N 1
ATOM 583 C CA . ALA A 1 72 ? 10.935 -5.799 -19.561 1.00 56.66 72 ALA A CA 1
ATOM 584 C C . ALA A 1 72 ? 10.849 -5.303 -21.017 1.00 56.66 72 ALA A C 1
ATOM 586 O O . ALA A 1 72 ? 11.652 -4.481 -21.432 1.00 56.66 72 ALA A O 1
ATOM 587 N N . GLU A 1 73 ? 9.828 -5.749 -21.748 1.00 50.78 73 GLU A N 1
ATOM 588 C CA . GLU A 1 73 ? 9.492 -5.351 -23.119 1.00 50.78 73 GLU A CA 1
ATOM 589 C C . GLU A 1 73 ? 9.157 -3.852 -23.261 1.00 50.78 73 GLU A C 1
ATOM 591 O O . GLU A 1 73 ? 9.340 -3.288 -24.334 1.00 50.78 73 GLU A O 1
ATOM 596 N N . PHE A 1 74 ? 8.724 -3.190 -22.181 1.00 54.53 74 PHE A N 1
ATOM 597 C CA . PHE A 1 74 ? 8.462 -1.744 -22.142 1.00 54.53 74 PHE A CA 1
ATOM 598 C C . PHE A 1 74 ? 9.600 -0.941 -21.492 1.00 54.53 74 PHE A C 1
ATOM 600 O O . PHE A 1 74 ? 9.538 0.287 -21.436 1.00 54.53 74 PHE A O 1
ATOM 607 N N . LEU A 1 75 ? 10.643 -1.611 -20.993 1.00 55.53 75 LEU A N 1
ATOM 608 C CA . LEU A 1 75 ? 11.835 -0.964 -20.451 1.00 55.53 75 LEU A CA 1
ATOM 609 C C . LEU A 1 75 ? 12.821 -0.720 -21.602 1.00 55.53 75 LEU A C 1
ATOM 611 O O . LEU A 1 75 ? 13.747 -1.496 -21.829 1.00 55.53 75 LEU A O 1
ATOM 615 N N . ILE A 1 76 ? 12.605 0.356 -22.362 1.00 47.66 76 ILE A N 1
ATOM 616 C CA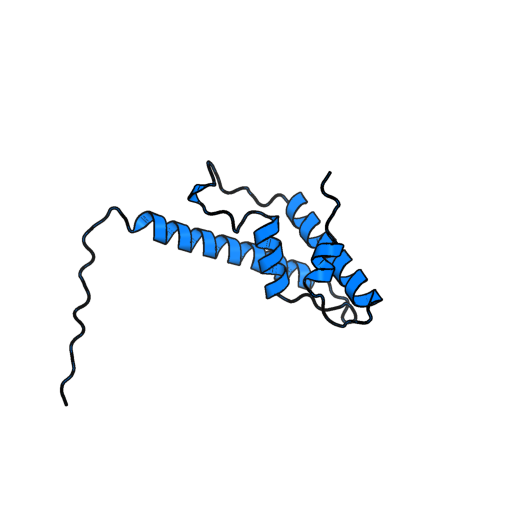 . ILE A 1 76 ? 13.585 0.835 -23.346 1.00 47.66 76 ILE A CA 1
ATOM 617 C C . ILE A 1 76 ? 14.748 1.461 -22.562 1.00 47.66 76 ILE A C 1
ATOM 619 O O . ILE A 1 76 ? 14.658 2.599 -22.106 1.00 47.66 76 ILE A O 1
ATOM 623 N N . GLY A 1 77 ? 15.823 0.693 -22.367 1.00 53.91 77 GLY A N 1
ATOM 624 C CA . GLY A 1 77 ? 17.028 1.109 -21.642 1.00 53.91 77 GLY A CA 1
ATOM 625 C C . GLY A 1 77 ? 17.270 0.357 -20.328 1.00 53.91 77 GLY A C 1
ATOM 626 O O . GLY A 1 77 ? 16.454 -0.451 -19.883 1.00 53.91 77 GLY A O 1
ATOM 627 N N . SER A 1 78 ? 18.441 0.605 -19.731 1.00 54.81 78 SER A N 1
ATOM 628 C CA . SER A 1 78 ? 18.898 0.046 -18.453 1.00 54.81 78 SER A CA 1
ATOM 629 C C . SER A 1 78 ? 17.778 0.061 -17.410 1.00 54.81 78 SER A C 1
ATOM 631 O O . SER A 1 78 ? 17.130 1.091 -17.228 1.00 54.81 78 SER A O 1
ATOM 633 N N . GLN A 1 79 ? 17.552 -1.066 -16.717 1.00 56.94 79 GLN A N 1
ATOM 634 C CA . GLN A 1 79 ? 16.599 -1.138 -15.603 1.00 56.94 79 GLN A CA 1
ATOM 635 C C . GLN A 1 79 ? 16.769 0.092 -14.701 1.00 56.94 79 GLN A C 1
ATOM 637 O O . GLN A 1 79 ? 17.900 0.329 -14.269 1.00 56.94 79 GLN A O 1
ATOM 642 N N . PRO A 1 80 ? 15.697 0.855 -14.405 1.00 57.03 80 PRO A N 1
ATOM 643 C CA . PRO A 1 80 ? 15.824 2.047 -13.588 1.00 57.03 80 PRO A CA 1
ATOM 644 C C . PRO A 1 80 ? 16.443 1.646 -12.255 1.00 57.03 80 PRO A C 1
ATOM 646 O O . PRO A 1 80 ? 15.909 0.805 -11.521 1.00 57.03 80 PRO A O 1
ATOM 649 N N . GLU A 1 81 ? 17.616 2.205 -11.978 1.00 61.69 81 GLU A N 1
ATOM 650 C CA . GLU A 1 81 ? 18.293 1.998 -10.714 1.00 61.69 81 GLU A CA 1
ATOM 651 C C . GLU A 1 81 ? 17.352 2.482 -9.603 1.00 61.69 81 GLU A C 1
ATOM 653 O O . GLU A 1 81 ? 16.659 3.498 -9.747 1.00 61.69 81 GLU A O 1
ATOM 658 N N . LEU A 1 82 ? 17.232 1.709 -8.521 1.00 66.19 82 LEU A N 1
ATOM 659 C CA . LEU A 1 82 ? 16.375 2.111 -7.411 1.00 66.19 82 LEU A CA 1
ATOM 660 C C . LEU A 1 82 ? 17.008 3.314 -6.719 1.00 66.19 82 LEU A C 1
ATOM 662 O O . LEU A 1 82 ? 17.824 3.160 -5.814 1.00 66.19 82 LEU A O 1
ATOM 666 N N . ASP A 1 83 ? 16.600 4.507 -7.136 1.00 70.62 83 ASP A N 1
ATOM 667 C CA . ASP A 1 83 ? 17.014 5.739 -6.489 1.00 70.62 83 ASP A CA 1
ATOM 668 C C . ASP A 1 83 ? 16.594 5.716 -5.007 1.00 70.62 83 ASP A C 1
ATOM 670 O O . ASP A 1 83 ? 15.463 5.363 -4.637 1.00 70.62 83 ASP A O 1
ATOM 674 N N . SER A 1 84 ? 17.527 6.124 -4.147 1.00 75.25 84 SER A N 1
ATOM 675 C CA . SER A 1 84 ? 17.339 6.265 -2.705 1.00 75.25 84 SER A CA 1
ATOM 676 C C . SER A 1 84 ? 16.100 7.098 -2.370 1.00 75.25 84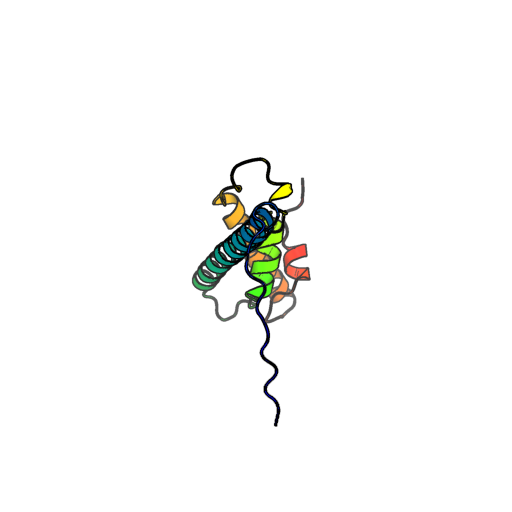 SER A C 1
ATOM 678 O O . SER A 1 84 ? 15.411 6.811 -1.385 1.00 75.25 84 SER A O 1
ATOM 680 N N . ASN A 1 85 ? 15.753 8.086 -3.203 1.00 82.25 85 ASN A N 1
ATOM 681 C CA . ASN A 1 85 ? 14.537 8.872 -3.022 1.00 82.25 85 ASN A CA 1
ATOM 682 C C . ASN A 1 85 ? 13.264 8.015 -3.157 1.00 82.25 85 ASN A C 1
ATOM 684 O O . ASN A 1 85 ? 12.392 8.056 -2.282 1.00 82.25 85 ASN A O 1
ATOM 688 N N . ARG A 1 86 ? 13.175 7.165 -4.190 1.00 79.81 86 ARG A N 1
ATOM 689 C CA . ARG A 1 86 ? 12.016 6.278 -4.420 1.00 79.81 86 ARG A CA 1
ATOM 690 C C . ARG A 1 86 ? 11.856 5.274 -3.279 1.00 79.81 86 ARG A C 1
ATOM 692 O O . ARG A 1 86 ? 10.752 5.086 -2.765 1.00 79.81 86 ARG A O 1
ATOM 699 N N . ILE A 1 87 ? 12.967 4.713 -2.798 1.00 82.88 87 ILE A N 1
ATOM 700 C CA . ILE A 1 87 ? 13.000 3.845 -1.610 1.00 82.88 87 ILE A CA 1
ATOM 701 C C . ILE A 1 87 ? 12.459 4.584 -0.374 1.00 82.88 87 ILE A C 1
ATOM 703 O O . ILE A 1 87 ? 11.648 4.046 0.388 1.00 82.88 87 ILE A O 1
ATOM 707 N N . ASN A 1 88 ? 12.881 5.831 -0.168 1.00 85.19 88 ASN A N 1
ATOM 708 C CA . ASN A 1 88 ? 12.440 6.640 0.965 1.00 85.19 88 ASN A CA 1
ATOM 709 C C . ASN A 1 88 ? 10.957 7.021 0.884 1.00 85.19 88 ASN A C 1
ATOM 711 O O . ASN A 1 88 ? 10.309 7.150 1.927 1.00 85.19 88 ASN A O 1
ATOM 715 N N . ILE A 1 89 ? 10.390 7.161 -0.317 1.00 87.12 89 ILE A N 1
ATOM 716 C CA . ILE A 1 89 ? 8.944 7.347 -0.493 1.00 87.12 89 ILE A CA 1
ATOM 717 C C . ILE A 1 89 ? 8.190 6.093 -0.043 1.00 87.12 89 ILE A C 1
ATOM 719 O O . ILE A 1 89 ? 7.314 6.209 0.813 1.00 87.12 89 ILE A O 1
ATOM 723 N N . VAL A 1 90 ? 8.581 4.898 -0.501 1.00 88.88 90 VAL A N 1
ATOM 724 C CA . VAL A 1 90 ? 7.948 3.632 -0.074 1.00 88.88 90 VAL A CA 1
ATOM 725 C C . VAL A 1 90 ? 7.990 3.486 1.452 1.00 88.88 90 VAL A C 1
ATOM 727 O O . VAL A 1 90 ? 6.977 3.190 2.088 1.00 88.88 90 VAL A O 1
ATOM 730 N N . ARG A 1 91 ? 9.140 3.776 2.079 1.00 89.06 91 ARG A N 1
ATOM 731 C CA . ARG A 1 91 ? 9.267 3.775 3.549 1.00 89.06 91 ARG A CA 1
ATOM 732 C C . ARG A 1 91 ? 8.305 4.765 4.217 1.00 89.06 91 ARG A C 1
ATOM 734 O O . ARG A 1 91 ? 7.684 4.414 5.221 1.00 89.06 91 ARG A O 1
ATOM 741 N N . ARG A 1 92 ? 8.178 5.991 3.693 1.00 91.00 92 ARG A N 1
ATOM 742 C CA . ARG A 1 92 ? 7.263 7.018 4.227 1.00 91.00 92 ARG A CA 1
ATOM 743 C C . ARG A 1 92 ? 5.800 6.598 4.113 1.00 91.00 92 ARG A C 1
ATOM 745 O O . ARG A 1 92 ? 5.072 6.743 5.095 1.00 91.00 92 ARG A O 1
ATOM 752 N N . VAL A 1 93 ? 5.400 6.029 2.976 1.00 93.62 93 VAL A N 1
ATOM 753 C CA . VAL A 1 93 ? 4.045 5.501 2.757 1.00 93.62 93 VAL A CA 1
ATOM 754 C C . VAL A 1 93 ? 3.716 4.454 3.819 1.00 93.62 93 VAL A C 1
ATOM 756 O O . VAL A 1 93 ? 2.737 4.605 4.543 1.00 93.62 93 VAL A O 1
ATOM 759 N N . PHE A 1 94 ? 4.575 3.452 4.024 1.00 94.00 94 PHE A N 1
ATOM 760 C CA . PHE A 1 94 ? 4.297 2.409 5.017 1.00 94.00 94 PHE A CA 1
ATOM 761 C C . PHE A 1 94 ? 4.299 2.910 6.467 1.00 94.00 94 PHE A C 1
ATOM 763 O O . PHE A 1 94 ? 3.480 2.458 7.266 1.00 94.00 94 PHE A O 1
ATOM 770 N N . ARG A 1 95 ? 5.135 3.897 6.817 1.00 92.44 95 ARG A N 1
ATOM 771 C CA . ARG A 1 95 ? 5.054 4.566 8.131 1.00 92.44 95 ARG A CA 1
ATOM 772 C C . ARG A 1 95 ? 3.708 5.261 8.336 1.00 92.44 95 ARG A C 1
ATOM 774 O O . ARG A 1 95 ? 3.131 5.188 9.419 1.00 92.44 95 ARG A O 1
ATOM 781 N N . ARG A 1 96 ? 3.202 5.952 7.313 1.00 94.31 96 ARG A N 1
ATOM 782 C CA . ARG A 1 96 ? 1.901 6.627 7.378 1.00 94.31 96 ARG A CA 1
ATOM 783 C C . ARG A 1 96 ? 0.754 5.614 7.416 1.00 94.31 96 ARG A C 1
ATOM 785 O O . ARG A 1 96 ? -0.146 5.780 8.232 1.00 94.31 96 ARG A O 1
ATOM 792 N N . ALA A 1 97 ? 0.843 4.529 6.652 1.00 95.56 97 ALA A N 1
ATOM 793 C CA . ALA A 1 97 ? -0.121 3.431 6.678 1.00 95.56 97 ALA A CA 1
ATOM 794 C C . ALA A 1 97 ? -0.231 2.796 8.078 1.00 95.56 97 ALA A C 1
ATOM 796 O O . ALA A 1 97 ? -1.330 2.565 8.572 1.00 95.56 97 ALA A O 1
ATOM 797 N N . GLN A 1 98 ? 0.892 2.609 8.780 1.00 94.69 98 GLN A N 1
ATOM 798 C CA . GLN A 1 98 ? 0.880 2.151 10.174 1.00 94.69 98 GLN A CA 1
ATOM 799 C C . GLN A 1 98 ? 0.180 3.130 11.119 1.00 94.69 98 GLN A C 1
ATOM 801 O O . GLN A 1 98 ? -0.556 2.696 12.002 1.00 94.69 98 GLN A O 1
ATOM 806 N N . ARG A 1 99 ? 0.358 4.447 10.941 1.00 94.31 99 ARG A N 1
ATOM 807 C CA . ARG A 1 99 ? -0.370 5.447 11.745 1.00 94.31 99 ARG A CA 1
ATOM 808 C C . ARG A 1 99 ? -1.881 5.359 11.522 1.00 94.31 99 ARG A C 1
ATOM 810 O O . ARG A 1 99 ? -2.625 5.442 12.493 1.00 94.31 99 ARG A O 1
ATOM 817 N N . ILE A 1 100 ? -2.315 5.148 10.279 1.00 96.06 100 ILE A N 1
ATOM 818 C CA . ILE A 1 100 ? -3.734 4.989 9.917 1.00 96.06 100 ILE A CA 1
ATOM 819 C C . ILE A 1 100 ? -4.301 3.679 10.484 1.00 96.06 100 ILE A C 1
ATOM 821 O O . ILE A 1 100 ? -5.382 3.667 11.065 1.00 96.06 100 ILE A O 1
ATOM 825 N N . ALA A 1 101 ? -3.562 2.572 10.380 1.00 96.88 101 ALA A N 1
ATOM 826 C CA . ALA A 1 101 ? -3.965 1.309 10.994 1.00 96.88 101 ALA A CA 1
ATOM 827 C C . ALA A 1 101 ? -4.107 1.456 12.519 1.00 96.88 101 ALA A C 1
ATOM 829 O O . ALA A 1 101 ? -5.086 0.983 13.098 1.00 96.88 101 ALA A O 1
ATOM 830 N N . ARG A 1 102 ? -3.172 2.174 13.156 1.00 95.31 102 ARG A N 1
ATOM 831 C CA . ARG A 1 102 ? -3.189 2.442 14.597 1.00 95.31 102 ARG A CA 1
ATOM 832 C C . ARG A 1 102 ? -4.373 3.314 15.009 1.00 95.31 102 ARG A C 1
ATOM 834 O O . ARG A 1 102 ? -5.012 2.997 16.003 1.00 95.31 102 ARG A O 1
ATOM 841 N N . SER A 1 103 ? -4.702 4.367 14.255 1.00 95.88 103 SER A N 1
ATOM 842 C CA . SER A 1 103 ? -5.873 5.209 14.558 1.00 95.88 103 SER A CA 1
ATOM 843 C C . SER A 1 103 ? -7.197 4.455 14.418 1.00 95.88 103 SER A C 1
ATOM 845 O O . SER A 1 103 ? -8.171 4.800 15.074 1.00 95.88 103 SER A O 1
ATOM 847 N N . LYS A 1 104 ? -7.216 3.387 13.614 1.00 96.00 104 LYS A N 1
ATOM 848 C CA . LYS A 1 104 ? -8.335 2.442 13.485 1.00 96.00 104 LYS A CA 1
ATOM 849 C C . LYS A 1 104 ? -8.238 1.249 14.450 1.00 96.00 104 LYS A C 1
ATOM 851 O O . LYS A 1 104 ? -8.928 0.255 14.251 1.00 96.00 104 LYS A O 1
ATOM 856 N N . ASN A 1 105 ? -7.358 1.321 15.452 1.00 95.12 105 ASN A N 1
ATOM 857 C CA . ASN A 1 105 ? -7.113 0.291 16.464 1.00 95.12 105 ASN A CA 1
ATOM 858 C C . ASN A 1 105 ? -6.786 -1.110 15.898 1.00 95.12 105 ASN A C 1
ATOM 860 O O . ASN A 1 105 ? -7.137 -2.138 16.476 1.00 95.12 105 ASN A O 1
ATOM 864 N N . ARG A 1 106 ? -6.115 -1.175 14.739 1.00 95.19 106 ARG A N 1
ATOM 865 C CA . ARG A 1 106 ? -5.712 -2.436 14.099 1.00 95.19 106 ARG A CA 1
ATOM 866 C C . ARG A 1 106 ? -4.258 -2.780 14.385 1.00 95.19 106 ARG A C 1
ATOM 868 O O . ARG A 1 106 ? -3.383 -1.924 14.342 1.00 95.19 106 ARG A O 1
ATOM 875 N N . ARG A 1 107 ? -3.988 -4.078 14.567 1.00 94.50 107 ARG A N 1
ATOM 876 C CA . ARG A 1 107 ? -2.629 -4.631 14.750 1.00 94.50 107 ARG A CA 1
ATOM 877 C C . ARG A 1 107 ? -1.899 -4.958 13.444 1.00 94.50 107 ARG A C 1
ATOM 879 O O . ARG A 1 107 ? -0.735 -5.357 13.470 1.00 94.50 107 ARG A O 1
ATOM 886 N N . SER A 1 108 ? -2.551 -4.780 12.298 1.00 95.31 108 SER A N 1
ATOM 887 C CA . SER A 1 108 ? -1.970 -5.036 10.979 1.00 95.31 108 SER A CA 1
ATOM 888 C C . SER A 1 108 ? -2.382 -3.966 9.980 1.00 95.31 108 SER A C 1
ATOM 890 O O . SER A 1 108 ? -3.521 -3.488 9.997 1.00 95.31 108 SER A O 1
ATOM 892 N N . VAL A 1 109 ? -1.437 -3.608 9.115 1.00 96.31 109 VAL A N 1
ATOM 893 C CA . VAL A 1 109 ? -1.652 -2.718 7.972 1.00 96.31 109 VAL A CA 1
ATOM 894 C C . VAL A 1 109 ? -2.340 -3.496 6.853 1.00 96.31 109 VAL A C 1
ATOM 896 O O . VAL A 1 109 ? -1.945 -4.624 6.555 1.00 96.31 109 VAL A O 1
ATOM 899 N N . ILE A 1 110 ? -3.350 -2.885 6.238 1.00 95.75 110 ILE A N 1
ATOM 900 C CA . ILE A 1 110 ? -4.093 -3.440 5.096 1.00 95.75 110 ILE A CA 1
ATOM 901 C C . ILE A 1 110 ? -3.933 -2.541 3.868 1.00 95.75 110 ILE A C 1
ATOM 903 O O . ILE A 1 110 ? -3.464 -1.409 3.985 1.00 95.75 110 ILE A O 1
ATOM 907 N N . ASP A 1 111 ? -4.345 -3.018 2.692 1.00 94.44 111 ASP A N 1
ATOM 908 C CA . ASP A 1 111 ? -4.156 -2.291 1.431 1.00 94.44 111 ASP A CA 1
ATOM 909 C C . ASP A 1 111 ? -4.774 -0.876 1.468 1.00 94.44 111 ASP A C 1
ATOM 911 O O . ASP A 1 111 ? -4.145 0.082 1.021 1.00 94.44 111 ASP A O 1
ATOM 915 N N . SER A 1 112 ? -5.941 -0.693 2.100 1.00 95.25 112 SER A N 1
ATOM 916 C CA . SER A 1 112 ? -6.579 0.631 2.208 1.00 95.25 112 SER A CA 1
ATOM 917 C C . SER A 1 112 ? -5.777 1.646 3.030 1.00 95.25 112 SER A C 1
ATOM 919 O O . SER A 1 112 ? -5.838 2.838 2.742 1.00 95.25 112 SER A O 1
ATOM 921 N N . ASP A 1 113 ? -4.975 1.209 4.006 1.00 96.25 113 ASP A N 1
ATOM 922 C CA . ASP A 1 113 ? -4.080 2.116 4.736 1.00 96.25 113 ASP A CA 1
ATOM 923 C C . ASP A 1 113 ? -2.963 2.636 3.847 1.00 96.25 113 ASP A C 1
ATOM 925 O O . ASP A 1 113 ? -2.567 3.792 3.964 1.00 96.25 113 ASP A O 1
ATOM 929 N N . VAL A 1 114 ? -2.445 1.764 2.979 1.00 94.31 114 VAL A N 1
ATOM 930 C CA . VAL A 1 114 ? -1.369 2.090 2.045 1.00 94.31 114 VAL A CA 1
ATOM 931 C C . VAL A 1 114 ? -1.881 3.076 1.004 1.00 94.31 114 VAL A C 1
ATOM 933 O O . VAL A 1 114 ? -1.233 4.093 0.779 1.00 94.31 114 VAL A O 1
ATOM 936 N N . LEU A 1 115 ? -3.075 2.839 0.454 1.00 92.00 115 LEU A N 1
ATOM 937 C CA . LEU A 1 115 ? -3.722 3.747 -0.497 1.00 92.00 115 LEU A CA 1
ATOM 938 C C . LEU A 1 115 ? -3.975 5.134 0.109 1.00 92.00 115 LEU A C 1
ATOM 940 O O . LEU A 1 115 ? -3.636 6.142 -0.502 1.00 92.00 115 LEU A O 1
ATOM 944 N N . LEU A 1 116 ? -4.491 5.200 1.340 1.00 92.88 116 LEU A N 1
ATOM 945 C CA . LEU A 1 116 ? -4.703 6.468 2.053 1.00 92.88 116 LEU A CA 1
ATOM 946 C C . LEU A 1 116 ? -3.393 7.155 2.478 1.00 92.88 116 LEU A C 1
ATOM 948 O O . LEU A 1 116 ? -3.374 8.351 2.771 1.00 92.88 116 LEU A O 1
ATOM 952 N N . ALA A 1 117 ? -2.298 6.403 2.561 1.00 93.44 117 ALA A N 1
ATOM 953 C CA . ALA A 1 117 ? -0.982 6.914 2.915 1.00 93.44 117 ALA A CA 1
ATOM 954 C C . ALA A 1 117 ? -0.202 7.482 1.724 1.00 93.44 117 ALA A C 1
ATOM 956 O O . ALA A 1 117 ? 0.855 8.088 1.937 1.00 93.44 117 ALA A O 1
ATOM 957 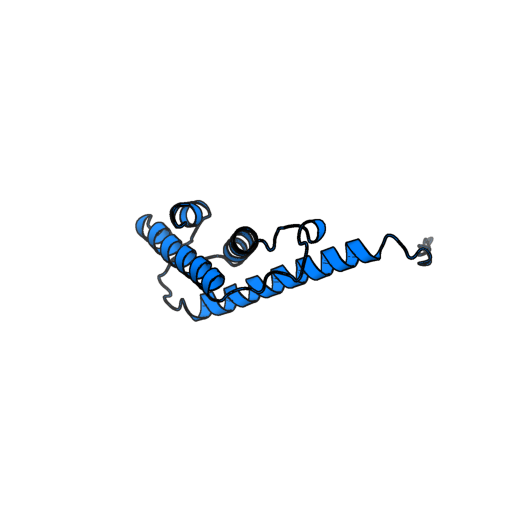N N . MET A 1 118 ? -0.697 7.287 0.502 1.00 89.25 118 MET A N 1
ATOM 958 C CA . MET A 1 118 ? -0.037 7.762 -0.703 1.00 89.25 118 MET A CA 1
ATOM 959 C C . MET A 1 118 ? 0.135 9.281 -0.698 1.00 89.25 118 MET A C 1
ATOM 961 O O . MET A 1 118 ? -0.744 10.004 -0.218 1.00 89.25 118 MET A O 1
ATOM 965 N N . PRO A 1 119 ? 1.271 9.793 -1.204 1.00 81.75 119 PRO A N 1
ATOM 966 C CA . PRO A 1 119 ? 1.370 11.211 -1.497 1.00 81.75 119 PRO A CA 1
ATOM 967 C C . PRO A 1 119 ? 0.318 11.578 -2.561 1.00 81.75 119 PRO A C 1
ATOM 969 O O . PRO A 1 119 ? 0.053 10.759 -3.447 1.00 81.75 119 PRO A O 1
ATOM 972 N N . PRO A 1 120 ? -0.294 12.773 -2.483 1.00 75.06 120 PRO A N 1
ATOM 973 C CA . PRO A 1 120 ? -1.153 13.259 -3.555 1.00 75.06 120 PRO A CA 1
ATOM 974 C C . PRO A 1 120 ? -0.355 13.285 -4.863 1.00 75.06 120 PRO A C 1
ATOM 976 O O . PRO A 1 120 ? 0.805 13.697 -4.874 1.00 75.06 120 PRO A O 1
ATOM 979 N N . GLN A 1 121 ? -0.965 12.791 -5.939 1.00 64.12 121 GLN A N 1
ATOM 980 C CA . GLN A 1 121 ? -0.390 12.872 -7.277 1.00 64.12 121 GLN A CA 1
ATOM 981 C C . GLN A 1 121 ? -0.661 14.292 -7.780 1.00 64.12 121 GLN A C 1
ATOM 983 O O . GLN A 1 121 ? -1.817 14.644 -8.003 1.00 64.12 121 GLN A O 1
ATOM 988 N N . THR A 1 122 ? 0.381 15.120 -7.815 1.00 44.84 122 THR A N 1
ATOM 989 C CA . THR A 1 122 ? 0.367 16.479 -8.379 1.00 44.84 122 THR A CA 1
ATOM 990 C C . THR A 1 122 ? 0.700 16.448 -9.853 1.00 44.84 122 THR A C 1
ATOM 992 O O . THR A 1 122 ? 1.648 15.697 -10.184 1.00 44.84 122 THR A O 1
#

Foldseek 3Di:
DDDDDDDDDDDDDPDPPPLVVVQVVLLVVLLVVQLVLVVVLVVVVPDPQFADEDSVNSSVVLCVQQVSPPGVVPPPDDRPDPDPVSSVQSSQLVVQQSVVCVVVVHNHRDPVSSVVSHDDDD